Protein AF-A0A1H3PTC3-F1 (afdb_monomer)

Nearest PDB structures (foldseek):
  2eko-assembly1_A  TM=3.228E-01  e=3.652E-01  Homo sapiens

Structure (mmCIF, N/CA/C/O backbone):
data_AF-A0A1H3PTC3-F1
#
_entry.id   AF-A0A1H3PTC3-F1
#
loop_
_atom_site.group_PDB
_atom_site.id
_atom_site.type_symbol
_atom_site.label_atom_id
_atom_site.label_alt_id
_atom_site.label_comp_id
_atom_site.label_asym_id
_atom_site.label_entity_id
_a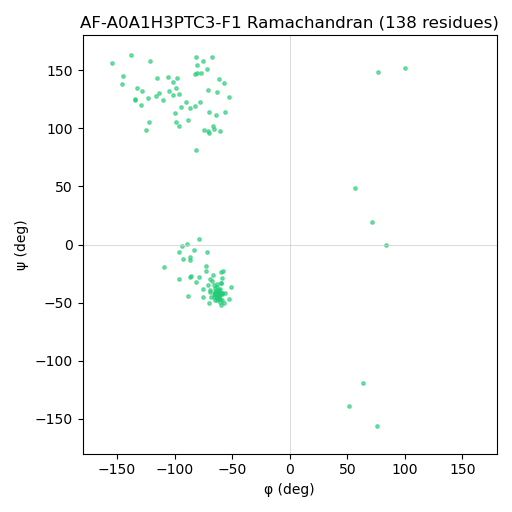tom_site.label_seq_id
_atom_site.pdbx_PDB_ins_code
_atom_site.Cartn_x
_atom_site.Cartn_y
_atom_site.Cartn_z
_atom_site.occupancy
_atom_site.B_iso_or_equiv
_atom_site.auth_seq_id
_atom_site.auth_comp_id
_atom_site.auth_asym_id
_atom_site.auth_atom_id
_atom_site.pdbx_PDB_model_num
ATOM 1 N N . MET A 1 1 ? -62.058 -26.591 42.315 1.00 47.41 1 MET A N 1
ATOM 2 C CA . MET A 1 1 ? -61.169 -25.893 43.272 1.00 47.41 1 MET A CA 1
ATOM 3 C C . MET A 1 1 ? -59.848 -25.587 42.577 1.00 47.41 1 MET A C 1
ATOM 5 O O . MET A 1 1 ? -59.059 -26.498 42.374 1.00 47.41 1 MET A O 1
ATOM 9 N N . LEU A 1 2 ? -59.629 -24.342 42.145 1.00 55.06 2 LEU A N 1
ATOM 10 C CA . LEU A 1 2 ? -58.401 -23.935 41.454 1.00 55.06 2 LEU A CA 1
ATOM 11 C C . LEU A 1 2 ? -57.446 -23.322 42.491 1.00 55.06 2 LEU A C 1
ATOM 13 O O . LEU A 1 2 ? -57.667 -22.208 42.964 1.00 55.06 2 LEU A O 1
ATOM 17 N N . LYS A 1 3 ? -56.434 -24.088 42.917 1.00 60.88 3 LYS A N 1
ATOM 18 C CA . LYS A 1 3 ? -55.412 -23.632 43.872 1.00 60.88 3 LYS A CA 1
ATOM 19 C C . LYS A 1 3 ? -54.619 -22.485 43.241 1.00 60.88 3 LYS A C 1
ATOM 21 O O . LYS A 1 3 ? -53.873 -22.678 42.286 1.00 60.88 3 LYS A O 1
ATOM 26 N N . LYS A 1 4 ? -54.801 -21.284 43.788 1.00 61.38 4 LYS A N 1
ATOM 27 C CA . LYS A 1 4 ? -54.090 -20.061 43.416 1.00 61.38 4 LYS A CA 1
ATOM 28 C C . LYS A 1 4 ? -52.643 -20.185 43.906 1.00 61.38 4 LYS A C 1
ATOM 30 O O . LYS A 1 4 ? -52.366 -19.980 4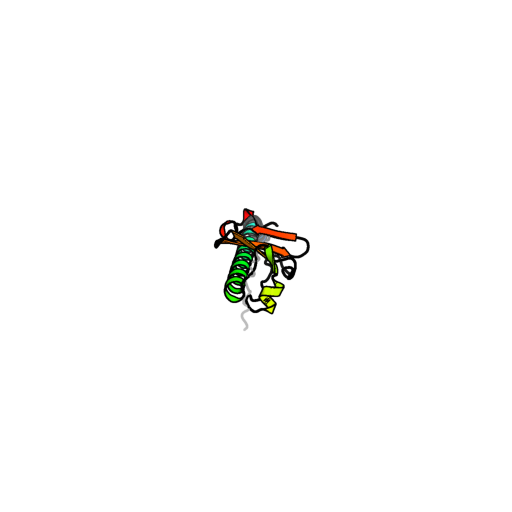5.083 1.00 61.38 4 LYS A O 1
ATOM 35 N N . VAL A 1 5 ? -51.732 -20.578 43.018 1.00 67.62 5 VAL A N 1
ATOM 36 C CA . VAL A 1 5 ? -50.288 -20.507 43.270 1.00 67.62 5 VAL A CA 1
ATOM 37 C C . VAL A 1 5 ? -49.917 -19.025 43.274 1.00 67.62 5 VAL A C 1
ATOM 39 O O . VAL A 1 5 ? -49.766 -18.406 42.223 1.00 67.62 5 VAL A O 1
ATOM 42 N N . LEU A 1 6 ? -49.853 -18.426 44.462 1.00 64.75 6 LEU A N 1
ATOM 43 C CA . LEU A 1 6 ? -49.305 -17.088 44.651 1.00 64.75 6 LEU A CA 1
ATOM 44 C C . LEU A 1 6 ? -47.807 -17.164 44.330 1.00 64.75 6 LEU A C 1
ATOM 46 O O . LEU A 1 6 ? -47.012 -17.660 45.123 1.00 64.75 6 LEU A O 1
ATOM 50 N N . LYS A 1 7 ? -47.443 -16.742 43.114 1.00 65.12 7 LYS A N 1
ATOM 51 C CA . LYS A 1 7 ? -46.053 -16.553 42.689 1.00 65.12 7 LYS A CA 1
ATOM 52 C C . LYS A 1 7 ? -45.374 -15.592 43.669 1.00 65.12 7 LYS A C 1
ATOM 54 O O . LYS A 1 7 ? -45.734 -14.419 43.714 1.00 65.12 7 LYS A O 1
ATOM 59 N N . ASN A 1 8 ? -44.392 -16.092 44.416 1.00 65.62 8 ASN A N 1
ATOM 60 C CA . ASN A 1 8 ? -43.450 -15.283 45.184 1.00 65.62 8 ASN A CA 1
ATOM 61 C C . ASN A 1 8 ? -42.687 -14.373 44.211 1.00 65.62 8 ASN A C 1
ATOM 63 O O . ASN A 1 8 ? -41.742 -14.809 43.558 1.00 65.62 8 ASN A O 1
ATOM 67 N N . GLN A 1 9 ? -43.118 -13.121 44.082 1.00 64.94 9 GLN A N 1
ATOM 68 C CA . GLN A 1 9 ? -42.341 -12.089 43.404 1.00 64.94 9 GLN A CA 1
ATOM 69 C C . GLN A 1 9 ? -41.312 -11.558 44.402 1.00 64.94 9 GLN A C 1
ATOM 71 O O . GLN A 1 9 ? -41.539 -10.554 45.071 1.00 64.94 9 GLN A O 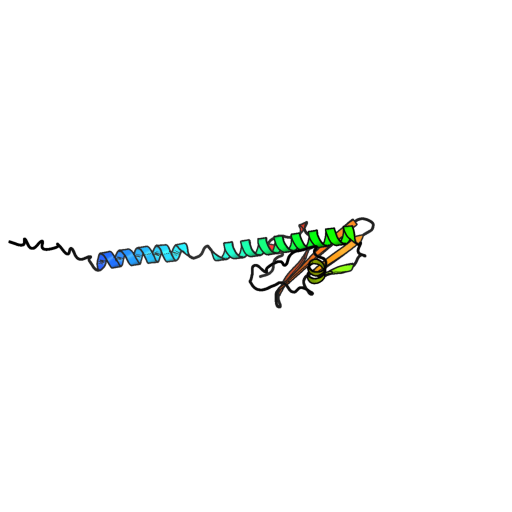1
ATOM 76 N N . GLN A 1 10 ? -40.204 -12.285 44.557 1.00 71.69 10 GLN A N 1
ATOM 77 C CA . GLN A 1 10 ? -39.015 -11.735 45.201 1.00 71.69 10 GLN A CA 1
ATOM 78 C C . GLN A 1 10 ? -38.489 -10.636 44.273 1.00 71.69 10 GLN A C 1
ATOM 80 O O . GLN A 1 10 ? -37.963 -10.920 43.199 1.00 71.69 10 GLN A O 1
ATOM 85 N N . GLY A 1 11 ? -38.762 -9.379 44.623 1.00 70.94 11 GLY A N 1
ATOM 86 C CA . GLY A 1 11 ? -38.291 -8.226 43.865 1.00 70.94 11 GLY A CA 1
ATOM 87 C C . GLY A 1 11 ? -36.784 -8.064 44.036 1.00 70.94 11 GLY A C 1
ATOM 88 O O . GLY A 1 11 ? -36.296 -8.107 45.164 1.00 70.94 11 GLY A O 1
ATOM 89 N N . LEU A 1 12 ? -36.064 -7.864 42.928 1.00 73.75 12 LEU A N 1
ATOM 90 C CA . LEU A 1 12 ? -34.687 -7.377 42.976 1.00 73.75 12 LEU A CA 1
ATOM 91 C C . LEU A 1 12 ? -34.649 -6.038 43.711 1.00 73.75 12 LEU A C 1
ATOM 93 O O . LEU A 1 12 ? -35.489 -5.161 43.487 1.00 73.75 12 LEU A O 1
ATOM 97 N N . THR A 1 13 ? -33.643 -5.860 44.555 1.00 88.62 13 THR A N 1
ATOM 98 C CA . THR A 1 13 ? -33.401 -4.571 45.192 1.00 88.62 13 THR A CA 1
ATOM 99 C C . THR A 1 13 ? -32.737 -3.612 44.203 1.00 88.62 13 THR A C 1
ATOM 101 O O . THR A 1 13 ? -31.945 -4.012 43.347 1.00 88.62 13 THR A O 1
ATOM 104 N N . LEU A 1 14 ? -33.021 -2.311 44.321 1.00 85.38 14 LEU A N 1
ATOM 105 C CA . LEU A 1 14 ? -32.347 -1.296 43.498 1.00 85.38 14 LEU A CA 1
ATOM 106 C C . LEU A 1 14 ? -30.823 -1.318 43.696 1.00 85.38 14 LEU A C 1
ATOM 108 O O . LEU A 1 14 ? -30.084 -0.996 42.769 1.00 85.38 14 LEU A O 1
ATOM 112 N N . ILE A 1 15 ? -30.352 -1.727 44.881 1.00 90.75 15 ILE A N 1
ATOM 113 C CA . ILE A 1 15 ? -28.922 -1.800 45.181 1.00 90.75 15 ILE A CA 1
ATOM 114 C C . ILE A 1 15 ? -28.224 -2.943 44.436 1.00 90.75 15 ILE A C 1
ATOM 116 O O . ILE A 1 15 ? -27.103 -2.755 43.975 1.00 90.75 15 ILE A O 1
ATOM 120 N N . GLU A 1 16 ? -28.888 -4.084 44.230 1.00 89.00 16 GLU A N 1
ATOM 121 C CA . GLU A 1 16 ? -28.344 -5.178 43.411 1.00 89.00 16 GLU A CA 1
ATOM 122 C C . GLU A 1 16 ? -28.173 -4.746 41.956 1.00 89.00 16 GLU A C 1
ATOM 124 O O . GLU A 1 16 ? -27.117 -4.970 41.367 1.00 89.00 16 GLU A O 1
ATOM 129 N N . LEU A 1 17 ? -29.167 -4.057 41.389 1.00 89.88 17 LEU A N 1
ATOM 130 C CA . LEU A 1 17 ? -29.047 -3.517 40.034 1.00 89.88 17 LEU A CA 1
ATOM 131 C C . LEU A 1 17 ? -27.957 -2.442 39.941 1.00 89.88 17 LEU A C 1
ATOM 133 O O . LEU A 1 17 ? -27.222 -2.409 38.954 1.00 89.88 17 LEU A O 1
ATOM 137 N N . LEU A 1 18 ? -27.805 -1.611 40.977 1.00 92.12 18 LEU A N 1
ATOM 138 C CA . LEU A 1 18 ? -26.767 -0.582 41.041 1.00 92.12 18 LEU A CA 1
ATOM 139 C C . LEU A 1 18 ? -25.358 -1.188 41.049 1.00 92.12 18 LEU A C 1
ATOM 141 O O . LEU A 1 18 ? -24.496 -0.747 40.294 1.00 92.12 18 LEU A O 1
ATOM 145 N N . VAL A 1 19 ? -25.115 -2.221 41.860 1.00 94.25 19 VAL A N 1
ATOM 146 C CA . VAL A 1 19 ? -23.803 -2.887 41.920 1.00 94.25 19 VAL A CA 1
ATOM 147 C C . VAL A 1 19 ? -23.450 -3.526 40.575 1.00 94.25 19 VAL A C 1
ATOM 149 O O . VAL A 1 19 ? -22.311 -3.412 40.122 1.00 94.25 19 VAL A O 1
ATOM 152 N N . VAL A 1 20 ? -24.422 -4.140 39.893 1.00 94.12 20 VAL A N 1
ATOM 153 C CA . VAL A 1 20 ? -24.198 -4.766 38.582 1.00 94.12 20 VAL A CA 1
ATOM 154 C C . VAL A 1 20 ? -23.782 -3.735 37.531 1.00 94.12 20 VAL A C 1
ATOM 156 O O . VAL A 1 20 ? -22.789 -3.954 36.837 1.00 94.12 20 VAL A O 1
ATOM 159 N N . VAL A 1 21 ? -24.476 -2.595 37.425 1.00 94.06 21 VAL A N 1
ATOM 160 C CA . VAL A 1 21 ? -24.104 -1.564 36.435 1.00 94.06 21 VAL A CA 1
ATOM 161 C C . VAL A 1 21 ? -22.757 -0.913 36.750 1.00 94.06 21 VAL A C 1
ATOM 163 O O . VAL A 1 21 ? -22.021 -0.576 35.824 1.00 94.06 21 VAL A O 1
ATOM 166 N N . VAL A 1 22 ? -22.387 -0.801 38.031 1.00 95.62 22 VAL A N 1
ATOM 167 C CA . VAL A 1 22 ? -21.058 -0.324 38.444 1.00 95.62 22 VAL A CA 1
ATOM 168 C C . VAL A 1 22 ? -19.964 -1.292 37.987 1.00 95.62 22 VAL A C 1
ATOM 170 O O . VAL A 1 22 ? -18.991 -0.861 37.371 1.00 95.62 22 VAL A O 1
ATOM 173 N N . ILE A 1 23 ? -20.130 -2.598 38.221 1.00 95.69 23 ILE A N 1
ATOM 174 C CA . ILE A 1 23 ? -19.157 -3.614 37.785 1.00 95.69 23 ILE A CA 1
ATOM 175 C C . ILE A 1 23 ? -19.051 -3.642 36.252 1.00 95.69 23 ILE A C 1
ATOM 177 O O . ILE A 1 23 ? -17.941 -3.633 35.718 1.00 95.69 23 ILE A O 1
ATOM 181 N N . LEU A 1 24 ? -20.182 -3.614 35.535 1.00 95.06 24 LEU A N 1
ATOM 182 C CA . LEU A 1 24 ? -20.198 -3.553 34.069 1.00 95.06 24 LEU A CA 1
ATOM 183 C C . LEU A 1 24 ? -19.507 -2.287 33.538 1.00 95.06 24 LEU A C 1
ATOM 185 O O . LEU A 1 24 ? -18.770 -2.368 32.557 1.00 95.06 24 LEU A O 1
ATOM 189 N N . GLY A 1 25 ? -19.683 -1.142 34.207 1.00 94.38 25 GLY A N 1
ATOM 190 C CA . GLY A 1 25 ? -19.009 0.111 33.866 1.00 94.38 25 GLY A CA 1
ATOM 191 C C . GLY A 1 25 ? -17.485 0.031 34.003 1.00 94.38 25 GLY A C 1
ATOM 192 O O . GLY A 1 25 ? -16.768 0.476 33.109 1.00 94.38 25 GLY A O 1
ATOM 193 N N . ILE A 1 26 ? -16.982 -0.592 35.075 1.00 94.38 26 ILE A N 1
ATOM 194 C CA . ILE A 1 26 ? -15.537 -0.788 35.290 1.00 94.38 26 ILE A CA 1
ATOM 195 C C . ILE A 1 26 ? -14.945 -1.723 34.225 1.00 94.38 26 ILE A C 1
ATOM 197 O O . ILE A 1 26 ? -13.898 -1.420 33.653 1.00 94.38 26 ILE A O 1
ATOM 201 N N . ILE A 1 27 ? -15.622 -2.838 33.924 1.00 93.19 27 ILE A N 1
ATOM 202 C CA . ILE A 1 27 ? -15.177 -3.786 32.889 1.00 93.19 27 ILE A CA 1
ATOM 203 C C . ILE A 1 27 ? -15.140 -3.101 31.518 1.00 93.19 27 ILE A C 1
ATOM 205 O O . ILE A 1 27 ? -14.139 -3.206 30.808 1.00 93.19 27 ILE A O 1
ATOM 209 N N . ALA A 1 28 ? -16.191 -2.357 31.160 1.00 87.75 28 ALA A N 1
ATOM 210 C CA . ALA A 1 28 ? -16.258 -1.631 29.894 1.00 87.75 28 ALA A CA 1
ATOM 211 C C . ALA A 1 28 ? -15.140 -0.582 29.763 1.00 87.75 28 ALA A C 1
ATOM 213 O O . ALA A 1 28 ? -14.542 -0.459 28.695 1.00 87.75 28 ALA A O 1
ATOM 214 N N . ALA A 1 29 ? -14.806 0.125 30.849 1.00 87.62 29 ALA A N 1
ATOM 215 C CA . ALA A 1 29 ? -13.741 1.128 30.851 1.00 87.62 29 ALA A CA 1
ATOM 216 C C . ALA A 1 29 ? -12.347 0.537 30.555 1.00 87.62 29 ALA A C 1
ATOM 218 O O . ALA A 1 29 ? -11.550 1.171 29.866 1.00 87.62 29 ALA A O 1
ATOM 219 N N . ILE A 1 30 ? -12.049 -0.674 31.041 1.00 85.75 30 ILE A N 1
ATOM 220 C CA . ILE A 1 30 ? -10.739 -1.331 30.853 1.00 85.75 30 ILE A CA 1
ATOM 221 C C . ILE A 1 30 ? -10.665 -2.106 29.528 1.00 85.75 30 ILE A C 1
ATOM 223 O O . ILE A 1 30 ? -9.578 -2.285 28.983 1.00 85.75 30 ILE A O 1
ATOM 227 N N . ALA A 1 31 ? -11.798 -2.572 28.996 1.00 75.56 31 ALA A N 1
ATOM 228 C CA . ALA A 1 31 ? -11.827 -3.453 27.828 1.00 75.56 31 ALA A CA 1
ATOM 229 C C . ALA A 1 31 ? -11.636 -2.736 26.474 1.00 75.56 31 ALA A C 1
ATOM 231 O O . ALA A 1 31 ? -11.14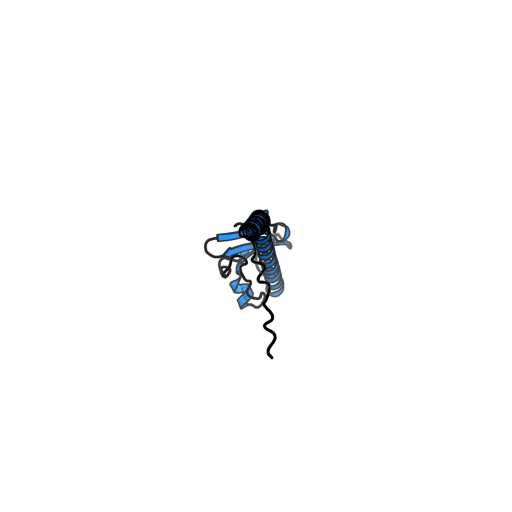3 -3.344 25.528 1.00 75.56 31 ALA A O 1
ATOM 232 N N . ILE A 1 32 ? -12.011 -1.459 26.357 1.00 73.38 32 ILE A N 1
ATOM 233 C CA . ILE A 1 32 ? -12.012 -0.718 25.079 1.00 73.38 32 ILE A CA 1
ATOM 234 C C . ILE A 1 32 ? -10.621 -0.269 24.551 1.00 73.38 32 ILE A C 1
ATOM 236 O O . ILE A 1 32 ? -10.422 -0.308 23.335 1.00 73.38 32 ILE A O 1
ATOM 240 N N . PRO A 1 33 ? -9.637 0.169 25.365 1.00 71.12 33 PRO A N 1
ATOM 241 C CA . PRO A 1 33 ? -8.506 0.958 24.863 1.00 71.12 33 PRO A CA 1
ATOM 242 C C . PRO A 1 33 ? -7.462 0.207 24.010 1.00 71.12 33 PRO A C 1
ATOM 244 O O . PRO A 1 33 ? -6.578 0.857 23.459 1.00 71.12 33 PRO A O 1
ATOM 247 N N . SER A 1 34 ? -7.518 -1.121 23.859 1.00 69.12 34 SER A N 1
ATOM 248 C CA . SER A 1 34 ? -6.440 -1.892 23.205 1.00 69.12 34 SER A CA 1
ATOM 249 C C . SER A 1 34 ? -6.602 -2.126 21.696 1.00 69.12 34 SER A C 1
ATOM 251 O O . SER A 1 34 ? -5.642 -2.533 21.044 1.00 69.12 34 SER A O 1
ATOM 253 N N . ILE A 1 35 ? -7.773 -1.866 21.107 1.00 78.50 35 ILE A N 1
ATOM 254 C CA . ILE A 1 35 ? -8.093 -2.344 19.747 1.00 78.50 35 ILE A CA 1
ATOM 255 C C . ILE A 1 35 ? -7.505 -1.450 18.638 1.00 78.50 35 ILE A C 1
ATOM 257 O O . ILE A 1 35 ? -7.110 -1.955 17.588 1.00 78.50 35 ILE A O 1
ATOM 261 N N . GLY A 1 36 ? -7.382 -0.138 18.867 1.00 82.62 36 GLY A N 1
ATOM 262 C CA . GLY A 1 36 ? -6.963 0.817 17.829 1.00 82.62 36 GLY A CA 1
ATOM 263 C C . GLY A 1 36 ? -5.577 0.524 17.242 1.00 82.62 36 GLY A C 1
ATOM 264 O O . GLY A 1 36 ? -5.437 0.340 16.038 1.00 82.62 36 GLY A O 1
ATOM 265 N N . GLY A 1 37 ? -4.559 0.371 18.097 1.00 85.50 37 GLY A N 1
ATOM 266 C CA . GLY A 1 37 ? -3.191 0.108 17.634 1.00 85.50 37 GLY A CA 1
ATOM 267 C C . GLY A 1 37 ? -3.011 -1.260 16.963 1.00 85.50 37 GLY A C 1
ATOM 268 O O . GLY A 1 37 ? -2.129 -1.425 16.122 1.00 85.50 37 GLY A O 1
ATOM 269 N N . LEU A 1 38 ? -3.844 -2.249 17.304 1.00 87.25 38 LEU A N 1
ATOM 270 C CA . LEU A 1 38 ? -3.864 -3.551 16.627 1.00 87.25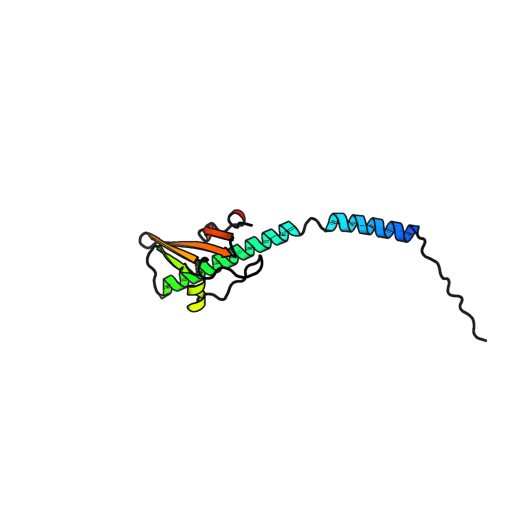 38 LEU A CA 1
ATOM 271 C C . LEU A 1 38 ? -4.392 -3.418 15.194 1.00 87.25 38 LEU A C 1
ATOM 273 O O . LEU A 1 38 ? -3.771 -3.947 14.273 1.00 87.25 38 LEU A O 1
ATOM 277 N N . ILE A 1 39 ? -5.485 -2.673 15.005 1.00 89.38 39 ILE A N 1
ATOM 278 C CA . ILE A 1 39 ? -6.061 -2.405 13.680 1.00 89.38 39 ILE A CA 1
ATOM 279 C C . ILE A 1 39 ? -5.070 -1.625 12.811 1.00 89.38 39 ILE A C 1
ATOM 281 O O . ILE A 1 39 ? -4.831 -2.018 11.672 1.00 89.38 39 ILE A O 1
ATOM 285 N N . ASP A 1 40 ? -4.441 -0.577 13.347 1.00 91.00 40 ASP A N 1
ATOM 286 C CA . ASP A 1 40 ? -3.473 0.229 12.592 1.00 91.00 40 ASP A CA 1
ATOM 287 C C . ASP A 1 40 ? -2.273 -0.606 12.130 1.00 91.00 40 ASP A C 1
ATOM 289 O O . ASP A 1 40 ? -1.831 -0.505 10.987 1.00 91.00 40 ASP A O 1
ATOM 293 N N . ASN A 1 41 ? -1.755 -1.485 12.993 1.00 92.50 41 ASN A N 1
ATOM 294 C CA . ASN A 1 41 ? -0.678 -2.398 12.613 1.00 92.50 41 ASN A CA 1
ATOM 295 C C . ASN A 1 41 ? -1.111 -3.386 11.520 1.00 92.50 41 ASN A C 1
ATOM 297 O O . ASN A 1 41 ? -0.344 -3.621 10.589 1.00 92.50 41 ASN A O 1
ATOM 301 N N . ALA A 1 42 ? -2.328 -3.931 11.608 1.00 93.31 42 ALA A N 1
ATOM 302 C CA . ALA A 1 42 ? -2.862 -4.842 10.596 1.00 93.31 42 ALA A CA 1
ATOM 303 C C . ALA A 1 42 ? -3.034 -4.147 9.235 1.00 93.31 42 ALA A C 1
ATOM 305 O O . ALA A 1 42 ? -2.667 -4.709 8.205 1.00 93.31 42 ALA A O 1
ATOM 306 N N . LYS A 1 43 ? -3.517 -2.899 9.229 1.00 94.19 43 LYS A N 1
ATOM 307 C CA . LYS A 1 43 ? -3.605 -2.071 8.018 1.00 94.19 43 LYS A CA 1
ATOM 308 C C . LYS A 1 43 ? -2.233 -1.834 7.393 1.00 94.19 43 LYS A C 1
ATOM 310 O O . LYS A 1 43 ? -2.060 -2.044 6.196 1.00 94.19 43 LYS A O 1
ATOM 315 N N . LYS A 1 44 ? -1.231 -1.472 8.203 1.00 95.25 44 LYS A N 1
ATOM 316 C CA . LYS A 1 44 ? 0.154 -1.297 7.735 1.00 95.25 44 LYS A CA 1
ATOM 317 C C . LYS A 1 44 ? 0.726 -2.567 7.116 1.00 95.25 44 LYS A C 1
ATOM 319 O O . LYS A 1 44 ? 1.376 -2.491 6.077 1.00 95.25 44 LYS A O 1
ATOM 324 N N . ASP A 1 45 ? 0.467 -3.722 7.720 1.00 95.25 45 ASP A N 1
ATOM 325 C CA . ASP A 1 45 ? 0.900 -5.007 7.168 1.00 95.25 45 ASP A CA 1
ATOM 326 C C . ASP A 1 45 ? 0.215 -5.316 5.835 1.00 95.25 45 ASP A C 1
ATOM 328 O O . ASP A 1 45 ? 0.870 -5.779 4.902 1.00 95.25 45 ASP A O 1
ATOM 332 N N . ALA A 1 46 ? -1.075 -5.005 5.710 1.00 95.25 46 ALA A N 1
ATOM 333 C CA . ALA A 1 46 ? -1.805 -5.175 4.460 1.00 95.25 46 ALA A CA 1
ATOM 334 C C . ALA A 1 46 ? -1.265 -4.254 3.346 1.00 95.25 46 ALA A C 1
ATOM 336 O O . AL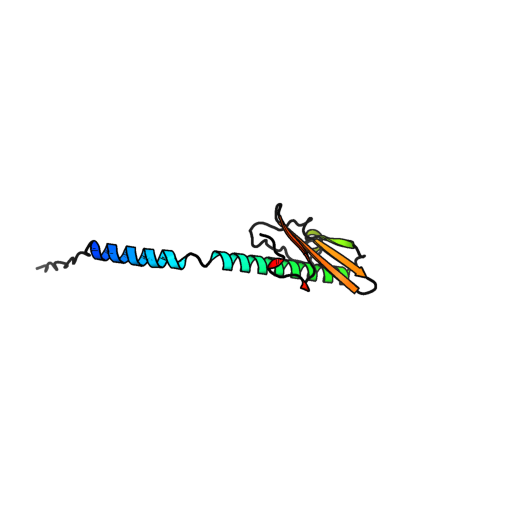A A 1 46 ? -1.027 -4.721 2.234 1.00 95.25 46 ALA A O 1
ATOM 337 N N . HIS A 1 47 ? -0.942 -2.989 3.644 1.00 95.56 47 HIS A N 1
ATOM 338 C CA . HIS A 1 47 ? -0.260 -2.101 2.688 1.00 95.56 47 HIS A CA 1
ATOM 339 C C . HIS A 1 47 ? 1.090 -2.654 2.223 1.00 95.56 47 HIS A C 1
ATOM 341 O O . HIS A 1 47 ? 1.427 -2.576 1.040 1.00 95.56 47 HIS A O 1
ATOM 347 N N . ILE A 1 48 ? 1.867 -3.224 3.146 1.00 95.69 48 ILE A N 1
ATOM 348 C CA . ILE A 1 48 ? 3.144 -3.872 2.832 1.00 95.69 48 ILE A CA 1
ATOM 349 C C . ILE A 1 48 ? 2.923 -5.079 1.916 1.00 95.69 48 ILE A C 1
ATOM 351 O O . ILE A 1 48 ? 3.658 -5.233 0.940 1.00 95.69 48 ILE A O 1
ATOM 355 N N . GLY A 1 49 ? 1.908 -5.900 2.194 1.00 95.31 49 GLY A N 1
ATOM 356 C CA . GLY A 1 49 ? 1.517 -7.028 1.349 1.00 95.31 49 GLY A CA 1
ATOM 357 C C . GLY A 1 49 ? 1.184 -6.590 -0.078 1.00 95.31 49 GLY A C 1
ATOM 358 O O . GLY A 1 49 ? 1.786 -7.092 -1.028 1.00 95.31 49 GLY A O 1
ATOM 359 N N . ASN A 1 50 ? 0.325 -5.580 -0.229 1.00 95.25 50 ASN A N 1
ATOM 360 C CA . ASN A 1 50 ? -0.056 -5.045 -1.539 1.00 95.25 50 ASN A CA 1
ATOM 361 C C . ASN A 1 50 ? 1.156 -4.480 -2.295 1.00 95.25 50 ASN A C 1
ATOM 363 O O . ASN A 1 50 ? 1.341 -4.740 -3.482 1.00 95.25 50 ASN A O 1
ATOM 367 N N . ALA A 1 51 ? 2.038 -3.757 -1.601 1.00 95.75 51 ALA A N 1
ATOM 368 C CA . ALA A 1 51 ? 3.280 -3.245 -2.174 1.00 95.75 51 ALA A CA 1
ATOM 369 C C . ALA A 1 51 ? 4.217 -4.366 -2.657 1.00 95.75 51 ALA A C 1
ATOM 371 O O . ALA A 1 51 ? 4.806 -4.263 -3.735 1.00 95.75 51 ALA A O 1
ATOM 372 N N . GLN A 1 52 ? 4.358 -5.448 -1.885 1.00 95.62 52 GLN A N 1
ATOM 373 C CA . GLN A 1 52 ? 5.146 -6.617 -2.284 1.00 95.62 52 GLN A CA 1
ATOM 374 C C . GLN A 1 52 ? 4.544 -7.317 -3.501 1.00 95.62 52 GLN A C 1
ATOM 376 O O . GLN A 1 52 ? 5.284 -7.673 -4.421 1.00 95.62 52 GLN A O 1
ATOM 381 N N . GLN A 1 53 ? 3.221 -7.477 -3.527 1.00 95.44 53 GLN A N 1
ATOM 382 C CA . GLN A 1 53 ? 2.502 -8.037 -4.666 1.00 95.44 53 GLN A CA 1
ATOM 383 C C . GLN A 1 53 ? 2.759 -7.204 -5.925 1.00 95.44 53 GLN A C 1
ATOM 385 O O . GLN A 1 53 ? 3.195 -7.753 -6.933 1.00 95.44 53 GLN A O 1
ATOM 390 N N . MET A 1 54 ? 2.637 -5.878 -5.835 1.00 95.44 54 MET A N 1
ATOM 391 C CA . MET A 1 54 ? 2.875 -4.972 -6.961 1.00 95.44 54 MET A CA 1
ATOM 392 C C . MET A 1 54 ? 4.317 -5.037 -7.480 1.00 95.44 54 MET A C 1
ATOM 394 O O . MET A 1 54 ? 4.542 -5.078 -8.689 1.00 95.44 54 MET A O 1
ATOM 398 N N . ILE A 1 55 ? 5.312 -5.128 -6.588 1.00 95.69 55 ILE A N 1
ATOM 399 C CA . ILE A 1 55 ? 6.713 -5.357 -6.983 1.00 95.69 55 ILE A CA 1
ATOM 400 C C . ILE A 1 55 ? 6.866 -6.687 -7.729 1.00 95.69 55 ILE A C 1
ATOM 402 O O . ILE A 1 55 ? 7.604 -6.755 -8.711 1.00 95.69 55 ILE A O 1
ATOM 406 N N . ASN A 1 56 ? 6.225 -7.755 -7.256 1.00 95.56 56 ASN A N 1
ATOM 407 C CA . ASN A 1 56 ? 6.337 -9.076 -7.870 1.00 95.56 56 ASN A CA 1
ATOM 408 C C . ASN A 1 56 ? 5.658 -9.122 -9.244 1.00 95.56 56 ASN A C 1
ATOM 410 O O . ASN A 1 56 ? 6.246 -9.656 -10.183 1.00 95.56 56 ASN A O 1
ATOM 414 N N . SER A 1 57 ? 4.494 -8.491 -9.390 1.00 95.00 57 SER A N 1
ATOM 415 C CA . SER A 1 57 ? 3.815 -8.323 -10.678 1.00 95.00 57 SER A CA 1
ATOM 416 C C . SER A 1 57 ? 4.660 -7.505 -11.657 1.00 95.00 57 SER A C 1
ATOM 418 O O . SER A 1 57 ? 4.863 -7.926 -12.793 1.00 95.00 57 SER A O 1
ATOM 420 N N . ALA A 1 58 ? 5.261 -6.398 -11.208 1.00 94.38 58 ALA A N 1
ATOM 421 C CA . ALA A 1 58 ? 6.177 -5.613 -12.035 1.00 94.38 58 ALA A CA 1
ATOM 422 C C . ALA A 1 58 ? 7.418 -6.413 -12.457 1.00 94.38 58 ALA A C 1
ATOM 424 O O . ALA A 1 58 ? 7.825 -6.350 -13.612 1.00 94.38 58 ALA A O 1
ATOM 425 N N . LYS A 1 59 ? 8.006 -7.214 -11.559 1.00 94.06 59 LYS A N 1
ATOM 426 C CA . LYS A 1 59 ? 9.111 -8.123 -11.913 1.00 94.06 59 LYS A CA 1
ATOM 427 C C . LYS A 1 59 ? 8.709 -9.121 -12.993 1.00 94.06 59 LYS A C 1
ATOM 429 O O . LYS A 1 59 ? 9.509 -9.379 -13.886 1.00 94.06 59 LYS A O 1
ATOM 434 N N . LEU A 1 60 ? 7.506 -9.686 -12.901 1.00 93.88 60 LEU A N 1
ATOM 435 C CA . LEU A 1 60 ? 7.003 -10.650 -13.876 1.00 93.88 60 LEU A CA 1
ATOM 436 C C . LEU A 1 60 ? 6.794 -10.001 -15.252 1.00 93.88 60 LEU A C 1
ATOM 438 O O . LEU A 1 60 ? 7.223 -10.568 -16.256 1.00 93.88 60 LEU A O 1
ATOM 442 N N . LEU A 1 61 ? 6.232 -8.790 -15.289 1.00 93.06 61 LEU A N 1
ATOM 443 C CA . LEU A 1 61 ? 6.088 -8.007 -16.518 1.00 93.06 61 LEU A CA 1
ATOM 444 C C . LEU A 1 61 ? 7.456 -7.702 -17.139 1.00 93.06 61 LEU A C 1
ATOM 446 O O . LEU A 1 61 ? 7.692 -8.006 -18.305 1.00 93.06 61 LEU A O 1
ATOM 450 N N . VAL A 1 62 ? 8.408 -7.192 -16.351 1.00 92.62 62 VAL A N 1
ATOM 451 C CA . VAL A 1 62 ? 9.768 -6.891 -16.838 1.00 92.62 62 VAL A CA 1
ATOM 452 C C . VAL A 1 62 ? 10.500 -8.148 -17.308 1.00 92.62 62 VAL A C 1
ATOM 454 O O . VAL A 1 62 ? 11.277 -8.077 -18.256 1.00 92.62 62 VAL A O 1
ATOM 457 N N . ALA A 1 63 ? 10.269 -9.299 -16.678 1.00 91.00 63 ALA A N 1
ATOM 458 C CA . ALA A 1 63 ? 10.847 -10.564 -17.119 1.00 91.00 63 ALA A CA 1
ATOM 459 C C . ALA A 1 63 ? 10.251 -11.059 -18.449 1.00 91.00 63 ALA A C 1
ATOM 461 O O . ALA A 1 63 ? 10.953 -11.732 -19.201 1.00 91.00 63 ALA A O 1
ATOM 462 N N . SER A 1 64 ? 8.989 -10.726 -18.730 1.00 90.38 64 SER A N 1
ATOM 463 C CA . SER A 1 64 ? 8.257 -11.192 -19.915 1.00 90.38 64 SER A CA 1
ATOM 464 C C . SER A 1 64 ? 8.457 -10.273 -21.123 1.00 90.38 64 SER A C 1
ATOM 466 O O . SER A 1 64 ? 8.712 -10.744 -22.227 1.00 90.38 64 SER A O 1
ATOM 468 N N . GLU A 1 65 ? 8.381 -8.960 -20.910 1.00 88.94 65 GLU A N 1
ATOM 469 C CA . GLU A 1 65 ? 8.374 -7.948 -21.977 1.00 88.94 65 GLU A CA 1
ATOM 470 C C . GLU A 1 65 ? 9.674 -7.134 -22.032 1.00 88.94 65 GLU A C 1
ATOM 472 O O . GLU A 1 65 ? 10.017 -6.551 -23.061 1.00 88.94 65 GLU A O 1
ATOM 477 N N . GLY A 1 66 ? 10.443 -7.132 -20.940 1.00 84.94 66 GLY A N 1
ATOM 478 C CA . GLY A 1 66 ? 11.594 -6.255 -20.773 1.00 84.94 66 GLY A CA 1
ATOM 479 C C . GLY A 1 66 ? 11.183 -4.821 -20.436 1.00 84.94 66 GLY A C 1
ATOM 480 O O . GLY A 1 66 ? 10.160 -4.313 -20.878 1.00 84.94 66 GLY A O 1
ATOM 481 N N . ALA A 1 67 ? 12.014 -4.128 -19.657 1.00 85.81 67 ALA A N 1
ATOM 482 C CA . ALA A 1 67 ? 11.847 -2.697 -19.420 1.00 85.81 67 ALA A CA 1
ATOM 483 C C . ALA A 1 67 ? 13.209 -2.001 -19.281 1.00 85.81 67 ALA A C 1
ATOM 485 O O . ALA A 1 67 ? 14.115 -2.539 -18.626 1.00 85.81 67 ALA A O 1
ATOM 486 N N . PRO A 1 68 ? 13.390 -0.808 -19.879 1.00 83.62 68 PRO A N 1
ATOM 487 C CA . PRO A 1 68 ? 14.577 0.002 -19.642 1.00 83.62 68 PRO A CA 1
ATOM 488 C C . PRO A 1 68 ? 14.622 0.534 -18.200 1.00 83.62 68 PRO A C 1
ATOM 490 O O . PRO A 1 68 ? 13.609 0.597 -17.499 1.00 83.62 68 PRO A O 1
ATOM 493 N N . SER A 1 69 ? 15.811 0.953 -17.756 1.00 87.25 69 SER A N 1
ATOM 494 C CA . SER A 1 69 ? 15.953 1.663 -16.477 1.00 87.25 69 SER A CA 1
ATOM 495 C C . SER A 1 69 ? 15.156 2.966 -16.499 1.00 87.25 69 SER A C 1
ATOM 497 O O . SER A 1 69 ? 15.154 3.668 -17.505 1.00 87.25 69 SER A O 1
ATOM 499 N N . GLY A 1 70 ? 14.549 3.317 -15.372 1.00 86.81 70 GLY A N 1
ATOM 500 C CA . GLY A 1 70 ? 13.689 4.487 -15.223 1.00 86.81 70 GLY A CA 1
ATOM 501 C C . GLY A 1 70 ? 12.244 4.258 -15.661 1.00 86.81 70 GLY A C 1
ATOM 502 O O . GLY A 1 70 ? 11.446 5.181 -15.546 1.00 86.81 70 GLY A O 1
ATOM 503 N N . SER A 1 71 ? 11.890 3.057 -16.135 1.00 90.75 71 SER A N 1
ATOM 504 C CA . SER A 1 71 ? 10.502 2.748 -16.490 1.00 90.75 71 SER A CA 1
ATOM 505 C C . SER A 1 71 ? 9.610 2.817 -15.261 1.00 90.75 71 SER A C 1
ATOM 507 O O . SER A 1 71 ? 9.921 2.217 -14.227 1.00 90.75 71 SER A O 1
ATOM 509 N N . GLU A 1 72 ? 8.493 3.521 -15.399 1.00 94.06 72 GLU A N 1
ATOM 510 C CA . GLU A 1 72 ? 7.434 3.565 -14.403 1.00 94.06 72 GLU A CA 1
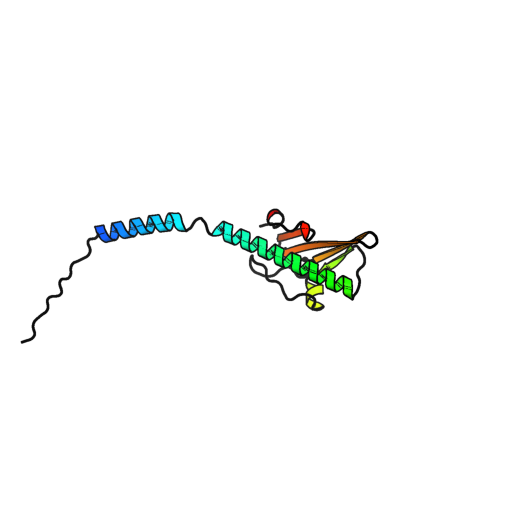ATOM 511 C C . GLU A 1 72 ? 6.325 2.608 -14.828 1.00 94.06 72 GLU A C 1
ATOM 513 O O . GLU A 1 72 ? 5.661 2.821 -15.839 1.00 94.06 72 GLU A O 1
ATOM 518 N N . ILE A 1 73 ? 6.138 1.543 -14.059 1.00 93.94 73 ILE A N 1
ATOM 519 C CA . ILE A 1 73 ? 5.063 0.578 -14.259 1.00 93.94 73 ILE A CA 1
ATOM 520 C C . ILE A 1 73 ? 3.956 0.956 -13.285 1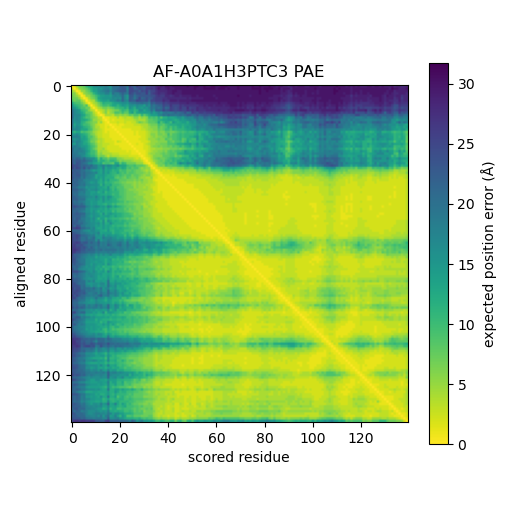.00 93.94 73 ILE A C 1
ATOM 522 O O . ILE A 1 73 ? 4.098 0.769 -12.075 1.00 93.94 73 ILE A O 1
ATOM 526 N N . THR A 1 74 ? 2.885 1.553 -13.797 1.00 95.12 74 THR A N 1
ATOM 527 C CA . THR A 1 74 ? 1.746 1.970 -12.967 1.00 95.12 74 THR A CA 1
ATOM 528 C C . THR A 1 74 ? 0.890 0.771 -12.562 1.00 95.12 74 THR A C 1
ATOM 530 O O . THR A 1 74 ? 0.913 -0.264 -13.232 1.00 95.12 74 THR A O 1
ATOM 533 N N . LEU A 1 75 ? 0.124 0.908 -11.475 1.00 92.56 75 LEU A N 1
ATOM 534 C CA . LEU A 1 75 ? -0.846 -0.104 -11.051 1.00 92.56 75 LEU A CA 1
ATOM 535 C C . LEU A 1 75 ? -1.843 -0.393 -12.183 1.00 92.56 75 LEU A C 1
ATOM 537 O O . LEU A 1 75 ? -2.044 -1.555 -12.524 1.00 92.56 75 LEU A O 1
ATOM 541 N N . LYS A 1 76 ? -2.307 0.655 -12.875 1.00 93.56 76 LYS A N 1
ATOM 542 C CA . LYS A 1 76 ? -3.146 0.526 -14.069 1.00 93.56 76 LYS A CA 1
ATOM 543 C C . LYS A 1 76 ? -2.537 -0.394 -15.126 1.00 93.56 76 LYS A C 1
ATOM 545 O O . LYS A 1 76 ? -3.219 -1.253 -15.671 1.00 93.56 76 LYS A O 1
ATOM 550 N N . ASN A 1 77 ? -1.250 -0.221 -15.441 1.00 92.75 77 ASN A N 1
ATOM 551 C CA . ASN A 1 77 ? -0.607 -1.046 -16.465 1.00 92.75 77 ASN A CA 1
ATOM 552 C C . ASN A 1 77 ? -0.526 -2.516 -16.052 1.00 92.75 77 ASN A C 1
ATOM 554 O O . ASN A 1 77 ? -0.649 -3.385 -16.911 1.00 92.75 77 ASN A O 1
ATOM 558 N N . LEU A 1 78 ? -0.326 -2.796 -14.761 1.00 92.62 78 LEU A N 1
ATOM 559 C CA . LEU A 1 78 ? -0.292 -4.163 -14.244 1.00 92.62 78 LEU A CA 1
ATOM 560 C C . LEU A 1 78 ? -1.668 -4.827 -14.295 1.00 92.62 78 LEU A C 1
ATOM 562 O O . LEU A 1 78 ? -1.743 -6.008 -14.627 1.00 92.62 78 LEU A O 1
ATOM 566 N N . GLU A 1 79 ? -2.724 -4.078 -13.989 1.00 93.88 79 GLU A N 1
ATOM 567 C CA . GLU A 1 79 ? -4.111 -4.551 -14.037 1.00 93.88 79 GLU A CA 1
ATOM 568 C C . GLU A 1 79 ? -4.569 -4.774 -15.481 1.00 93.88 79 GLU A C 1
ATOM 570 O O . GLU A 1 79 ? -5.009 -5.870 -15.824 1.00 93.88 79 GLU A O 1
ATOM 575 N N . ASP A 1 80 ? -4.376 -3.782 -16.359 1.00 92.75 80 ASP A N 1
ATOM 576 C CA . ASP A 1 80 ? -4.751 -3.864 -17.778 1.00 92.75 80 ASP A CA 1
ATOM 577 C C . ASP A 1 80 ? -4.022 -5.015 -18.494 1.00 92.75 80 ASP A C 1
ATOM 579 O O . ASP A 1 80 ? -4.569 -5.644 -19.400 1.00 92.75 80 ASP A O 1
ATOM 583 N N . SER A 1 81 ? -2.786 -5.302 -18.077 1.00 90.62 81 SER A N 1
ATOM 584 C CA . SER A 1 81 ? -1.967 -6.382 -18.638 1.00 90.62 81 SER A CA 1
ATOM 585 C C . SER A 1 81 ? -2.169 -7.728 -17.922 1.00 90.62 81 SER A C 1
ATOM 587 O O . SER A 1 81 ? -1.539 -8.716 -18.288 1.00 90.62 81 SER A O 1
ATOM 589 N N . GLY A 1 82 ? -3.035 -7.789 -16.903 1.00 91.88 82 GLY A N 1
ATOM 590 C CA . GLY A 1 82 ? -3.404 -9.023 -16.203 1.00 91.88 82 GLY A CA 1
ATOM 591 C C . GLY A 1 82 ? -2.320 -9.619 -15.296 1.00 91.88 82 GLY A C 1
ATOM 592 O O . GLY A 1 82 ? -2.389 -10.799 -14.958 1.00 91.88 82 GLY A O 1
ATOM 593 N N . TYR A 1 83 ? -1.312 -8.837 -14.894 1.00 92.88 83 TYR A N 1
ATOM 594 C CA . TYR A 1 83 ? -0.244 -9.293 -13.990 1.00 92.88 83 TYR A CA 1
ATOM 595 C C . TYR A 1 83 ? -0.599 -9.135 -12.506 1.00 92.88 83 TYR A C 1
ATOM 597 O O . TYR A 1 83 ? 0.121 -9.650 -11.642 1.00 92.88 83 TYR A O 1
ATOM 605 N N . ILE A 1 84 ? -1.659 -8.393 -12.185 1.00 94.19 84 ILE A N 1
ATOM 606 C CA . ILE A 1 84 ? -2.154 -8.219 -10.821 1.00 94.19 84 ILE A CA 1
ATOM 607 C C . ILE A 1 84 ? -3.679 -8.114 -10.827 1.00 94.19 84 ILE A C 1
ATOM 609 O O . ILE A 1 84 ? -4.268 -7.564 -11.755 1.00 94.19 84 ILE A O 1
ATOM 613 N N . GLU A 1 85 ? -4.306 -8.648 -9.786 1.00 90.75 85 GLU A N 1
ATOM 614 C CA . GLU A 1 85 ? -5.711 -8.379 -9.492 1.00 90.75 85 GLU A CA 1
ATOM 615 C C . GLU A 1 85 ? -5.845 -7.029 -8.769 1.00 90.75 85 GLU A C 1
ATOM 617 O O . GLU A 1 85 ? -4.897 -6.618 -8.089 1.00 90.75 85 GLU A O 1
ATOM 622 N N . PRO A 1 86 ? -7.003 -6.353 -8.870 1.00 85.69 86 PRO A N 1
ATOM 623 C CA . PRO A 1 86 ? -7.251 -5.115 -8.141 1.00 85.69 86 PRO A CA 1
ATOM 624 C C . PRO A 1 86 ? -6.991 -5.289 -6.643 1.00 85.69 86 PRO A C 1
ATOM 626 O O . PRO A 1 86 ? -7.522 -6.198 -6.002 1.00 85.69 86 PRO A O 1
ATOM 629 N N . VAL A 1 87 ? -6.153 -4.418 -6.084 1.00 87.50 87 VAL A N 1
ATOM 630 C CA . VAL A 1 87 ? -5.784 -4.450 -4.664 1.00 87.50 87 VAL A CA 1
ATOM 631 C C . VAL A 1 87 ? -6.560 -3.397 -3.882 1.00 87.50 87 VAL A C 1
ATOM 633 O O . VAL A 1 87 ? -6.546 -2.213 -4.213 1.00 87.50 87 VAL A O 1
ATOM 636 N N . GLU A 1 88 ? -7.204 -3.811 -2.793 1.00 88.19 88 GLU A N 1
ATOM 637 C CA . GLU A 1 88 ? -7.982 -2.901 -1.949 1.00 88.19 88 GLU A CA 1
ATOM 638 C C . GLU A 1 88 ? -7.097 -2.105 -0.984 1.00 88.19 88 GLU A C 1
ATOM 640 O O . GLU A 1 88 ? -6.083 -2.601 -0.479 1.00 88.19 88 GLU A O 1
ATOM 645 N N . ASN A 1 89 ? -7.504 -0.868 -0.688 1.00 91.19 89 ASN A N 1
ATOM 646 C CA . ASN A 1 89 ? -6.871 -0.051 0.338 1.00 91.19 89 ASN A CA 1
ATOM 647 C C . ASN A 1 89 ? -7.416 -0.421 1.740 1.00 91.19 89 ASN A C 1
ATOM 649 O O . ASN A 1 89 ? -8.599 -0.192 1.999 1.00 91.19 89 ASN A O 1
ATOM 653 N N . PRO A 1 90 ? -6.576 -0.895 2.685 1.00 91.50 90 PRO A N 1
ATOM 654 C CA . PRO A 1 90 ? -6.980 -1.196 4.065 1.00 91.50 90 PRO A CA 1
ATOM 655 C C . PRO A 1 90 ? -7.580 -0.015 4.844 1.00 91.50 90 PRO A C 1
ATOM 657 O O . PRO A 1 90 ? -8.304 -0.222 5.820 1.00 91.50 90 PRO A O 1
ATOM 660 N N . ASP A 1 91 ? -7.285 1.225 4.444 1.00 88.94 91 ASP A N 1
ATOM 661 C CA . ASP A 1 91 ? -7.885 2.432 5.026 1.00 88.94 91 ASP A CA 1
ATOM 662 C C . ASP A 1 91 ? -9.259 2.791 4.443 1.00 88.94 91 ASP A C 1
ATOM 664 O O . ASP A 1 91 ? -9.920 3.705 4.942 1.00 88.94 91 ASP A O 1
ATOM 668 N N . GLY A 1 92 ? -9.710 2.045 3.435 1.00 87.38 92 GLY A N 1
ATOM 669 C CA . GLY A 1 92 ? -10.934 2.284 2.683 1.00 87.38 92 GLY A CA 1
ATOM 670 C C . GLY A 1 92 ? -10.681 2.979 1.343 1.00 87.38 92 GLY A C 1
ATOM 671 O O . GLY A 1 92 ? -9.723 3.738 1.169 1.00 87.38 92 GLY A O 1
ATOM 672 N N . GLY A 1 93 ? -11.569 2.718 0.383 1.00 87.25 93 GLY A N 1
ATOM 673 C CA . GLY A 1 93 ? -11.424 3.178 -0.998 1.00 87.25 93 GLY A CA 1
ATOM 674 C C . GLY A 1 93 ? -10.388 2.370 -1.783 1.00 87.25 93 GLY A C 1
ATOM 675 O O . GLY A 1 93 ? -10.092 1.224 -1.453 1.00 87.25 93 GLY A O 1
ATOM 676 N N . GLU A 1 94 ? -9.834 2.987 -2.822 1.00 90.31 94 GLU A N 1
ATOM 677 C CA . GLU A 1 94 ? -8.909 2.353 -3.767 1.00 90.31 94 GLU A CA 1
ATOM 678 C C . GLU A 1 94 ? -7.567 3.093 -3.794 1.00 90.31 94 GLU A C 1
ATOM 680 O O . GLU A 1 94 ? -7.470 4.276 -3.439 1.00 90.31 94 GLU A O 1
ATOM 685 N N . TYR A 1 95 ? -6.513 2.401 -4.225 1.00 92.94 95 TYR A N 1
ATOM 686 C CA . TYR A 1 95 ? -5.271 3.076 -4.586 1.00 92.94 95 TYR A CA 1
ATOM 687 C C . TYR A 1 95 ? -5.446 3.835 -5.900 1.00 92.94 95 TYR A C 1
ATOM 689 O O . TYR A 1 95 ? -6.200 3.443 -6.782 1.00 92.94 95 TYR A O 1
ATOM 697 N N . HIS A 1 96 ? -4.691 4.914 -6.069 1.00 93.19 96 HIS A N 1
ATOM 698 C CA . HIS A 1 96 ? -4.636 5.616 -7.341 1.00 93.19 96 HIS A CA 1
ATOM 699 C C . HIS A 1 96 ? -3.905 4.773 -8.381 1.00 93.19 96 HIS A C 1
ATOM 701 O O . HIS A 1 96 ? -2.692 4.591 -8.270 1.00 93.19 96 HIS A O 1
ATOM 707 N N . GLU A 1 97 ? -4.619 4.336 -9.415 1.00 90.69 97 GLU A N 1
ATOM 708 C CA . GLU A 1 97 ? -4.103 3.430 -10.448 1.00 90.69 97 GLU A CA 1
ATOM 709 C C . GLU A 1 97 ? -2.893 4.000 -11.219 1.00 90.69 97 GLU A C 1
ATOM 711 O O . GLU A 1 97 ? -1.999 3.260 -11.622 1.00 90.69 97 GLU A O 1
ATOM 716 N N . THR A 1 98 ? -2.834 5.323 -11.418 1.00 90.88 98 THR A N 1
ATOM 717 C CA . THR A 1 98 ? -1.764 5.993 -12.186 1.00 90.88 98 THR A CA 1
ATOM 718 C C . THR A 1 98 ? -0.632 6.539 -11.318 1.00 90.88 98 THR A C 1
ATOM 720 O O . THR A 1 98 ? 0.514 6.605 -11.762 1.00 90.88 98 THR A O 1
ATOM 723 N N . SER A 1 99 ? -0.934 6.931 -10.079 1.00 92.44 99 SER A N 1
ATOM 724 C CA . SER A 1 99 ? 0.060 7.460 -9.135 1.00 92.44 99 SER A CA 1
ATOM 725 C C . SER A 1 99 ? 0.764 6.353 -8.352 1.00 92.44 99 SER A C 1
ATOM 727 O O . SER A 1 99 ? 1.915 6.528 -7.945 1.00 92.44 99 SER A O 1
ATOM 729 N N . SER A 1 100 ? 0.091 5.218 -8.144 1.00 95.12 100 SER A N 1
ATOM 730 C CA . SER A 1 100 ? 0.703 4.016 -7.582 1.00 95.12 100 SER A CA 1
ATOM 731 C C . SER A 1 100 ? 1.499 3.317 -8.671 1.00 95.12 100 SER A C 1
ATOM 733 O O . SER A 1 100 ? 0.975 3.002 -9.738 1.00 95.12 100 SER A O 1
ATOM 735 N N . LYS A 1 101 ? 2.793 3.123 -8.429 1.00 95.94 101 LYS A N 1
ATOM 736 C CA . LYS A 1 101 ? 3.727 2.662 -9.456 1.00 95.94 101 LYS A CA 1
ATOM 737 C C . LYS A 1 101 ? 4.934 1.946 -8.878 1.00 95.94 101 LYS A C 1
ATOM 739 O O . LYS A 1 101 ? 5.329 2.175 -7.734 1.00 95.94 101 LYS A O 1
ATOM 744 N N . VAL A 1 102 ? 5.540 1.105 -9.704 1.00 96.25 102 VAL A N 1
ATOM 745 C CA . VAL A 1 102 ? 6.854 0.512 -9.478 1.00 96.25 102 VAL A CA 1
ATOM 746 C C . VAL A 1 102 ? 7.830 1.118 -10.475 1.00 96.25 102 VAL A C 1
ATOM 748 O O . VAL A 1 102 ? 7.609 1.055 -11.681 1.00 96.25 102 VAL A O 1
ATOM 751 N N . VAL A 1 103 ? 8.922 1.691 -9.980 1.00 95.75 103 VAL A N 1
ATOM 752 C CA . VAL A 1 103 ? 10.005 2.202 -10.820 1.00 95.75 103 VAL A CA 1
ATOM 753 C C . VAL A 1 103 ? 11.100 1.148 -10.918 1.00 95.75 103 VAL A C 1
ATOM 755 O O . VAL A 1 103 ? 11.557 0.605 -9.907 1.00 95.75 103 VAL A O 1
ATOM 758 N N . VAL A 1 104 ? 11.516 0.858 -12.148 1.00 94.00 104 VAL A N 1
ATOM 759 C CA . VAL A 1 104 ? 12.568 -0.117 -12.447 1.00 94.00 104 VAL A CA 1
ATOM 760 C C . VAL A 1 104 ? 13.902 0.609 -12.559 1.00 94.00 104 VAL A C 1
ATOM 762 O O . VAL A 1 104 ? 14.090 1.441 -13.440 1.00 94.00 104 VAL A O 1
ATOM 765 N N . GLY A 1 105 ? 14.861 0.287 -11.701 1.00 91.69 105 GLY A N 1
ATOM 766 C CA . GLY A 1 105 ? 16.259 0.666 -11.876 1.00 91.69 105 GLY A CA 1
ATOM 767 C C . GLY A 1 105 ? 17.057 -0.481 -12.486 1.00 91.69 105 GLY A C 1
ATOM 768 O O . GLY A 1 105 ? 16.824 -1.648 -12.173 1.00 91.69 105 GLY A O 1
ATOM 769 N N . LYS A 1 106 ? 18.021 -0.170 -13.354 1.00 88.31 106 LYS A N 1
ATOM 770 C CA . LYS A 1 106 ? 18.942 -1.161 -13.917 1.00 88.31 106 LYS A CA 1
ATOM 771 C C . LYS A 1 106 ? 20.373 -0.641 -13.881 1.00 88.31 106 LYS A C 1
ATOM 773 O O . LYS A 1 106 ? 20.673 0.409 -14.441 1.00 88.31 106 LYS A O 1
ATOM 778 N N . ALA A 1 107 ? 21.263 -1.412 -13.263 1.00 87.19 107 ALA A N 1
ATOM 779 C CA . ALA A 1 107 ? 22.703 -1.172 -13.254 1.00 87.19 107 ALA A CA 1
ATOM 780 C C . ALA A 1 107 ? 23.421 -2.430 -13.766 1.00 87.19 107 ALA A C 1
ATOM 782 O O . ALA A 1 107 ? 23.582 -3.419 -13.045 1.00 87.19 107 ALA A O 1
ATOM 783 N N . GLY A 1 108 ? 23.803 -2.422 -15.047 1.00 84.38 108 GLY A N 1
ATOM 784 C CA . GLY A 1 108 ? 24.286 -3.621 -15.737 1.00 84.38 108 GLY A CA 1
ATOM 785 C C . GLY A 1 108 ? 23.189 -4.689 -15.824 1.00 84.38 108 GLY A C 1
ATOM 786 O O . GLY A 1 108 ? 22.126 -4.436 -16.390 1.00 84.38 108 GLY A O 1
ATOM 787 N N . ASN A 1 109 ? 23.430 -5.862 -15.229 1.00 82.56 109 ASN A N 1
ATOM 788 C CA . ASN A 1 109 ? 22.450 -6.956 -15.139 1.00 82.56 109 ASN A CA 1
ATOM 789 C C . ASN A 1 109 ? 21.619 -6.943 -13.845 1.00 82.56 109 ASN A C 1
ATOM 791 O O . ASN A 1 109 ? 20.753 -7.798 -13.670 1.00 82.56 109 ASN A O 1
ATOM 795 N N . ASN A 1 110 ? 21.869 -6.001 -12.934 1.00 86.69 110 ASN A N 1
ATOM 796 C CA . ASN A 1 110 ? 21.140 -5.925 -11.673 1.00 86.69 110 ASN A CA 1
ATOM 797 C C . ASN A 1 110 ? 19.907 -5.036 -11.828 1.00 86.69 110 ASN A C 1
ATOM 799 O O . ASN A 1 110 ? 20.037 -3.861 -12.178 1.00 86.69 110 ASN A O 1
ATOM 803 N N . TYR A 1 111 ? 18.733 -5.595 -11.529 1.00 89.88 111 TYR A N 1
ATOM 804 C CA . TYR A 1 111 ? 17.472 -4.861 -11.486 1.00 89.88 111 TYR A CA 1
ATOM 805 C C . TYR A 1 111 ? 17.115 -4.482 -10.047 1.00 89.88 111 TYR A C 1
ATOM 807 O O . TYR A 1 111 ? 17.170 -5.314 -9.139 1.00 89.88 111 TYR A O 1
ATOM 815 N N . THR A 1 112 ? 16.704 -3.236 -9.851 1.00 93.06 112 THR A N 1
ATOM 816 C CA . THR A 1 112 ? 16.106 -2.730 -8.617 1.00 93.06 112 THR A CA 1
ATOM 817 C C . THR A 1 112 ? 14.662 -2.323 -8.885 1.00 93.06 112 THR A C 1
ATOM 819 O O . THR A 1 112 ? 14.334 -1.827 -9.957 1.00 93.06 112 THR A O 1
ATOM 822 N N . TYR A 1 113 ? 13.785 -2.553 -7.911 1.00 95.62 113 TYR A N 1
ATOM 823 C CA . TYR A 1 113 ? 12.360 -2.246 -8.019 1.00 95.62 113 TYR A CA 1
ATOM 824 C C . TYR A 1 113 ? 11.954 -1.448 -6.790 1.00 95.62 113 TYR A C 1
ATOM 826 O O . TYR A 1 113 ? 12.108 -1.940 -5.668 1.00 95.62 113 TYR A O 1
ATOM 834 N N . THR A 1 114 ? 11.468 -0.229 -6.997 1.00 95.81 114 THR A N 1
ATOM 835 C CA . THR A 1 114 ? 10.981 0.648 -5.929 1.00 95.81 114 THR A CA 1
ATOM 836 C C . THR A 1 114 ? 9.498 0.915 -6.109 1.00 95.81 114 THR A C 1
ATOM 838 O O . THR A 1 114 ? 9.069 1.326 -7.181 1.00 95.81 114 THR A O 1
ATOM 841 N N . VAL A 1 115 ? 8.708 0.684 -5.063 1.00 96.50 115 VAL A N 1
ATOM 842 C CA . VAL A 1 115 ? 7.256 0.873 -5.084 1.00 96.50 115 VAL A CA 1
ATOM 843 C C . VAL A 1 115 ? 6.844 2.169 -4.406 1.00 96.50 115 VAL A C 1
ATOM 845 O O . VAL A 1 115 ? 7.368 2.522 -3.346 1.00 96.50 115 VAL A O 1
ATOM 848 N N . THR A 1 116 ? 5.873 2.837 -5.018 1.00 96.38 116 THR A N 1
ATOM 849 C CA . THR A 1 116 ? 5.120 3.951 -4.453 1.00 96.38 116 THR A CA 1
ATOM 850 C C . THR A 1 116 ? 3.637 3.595 -4.486 1.00 96.38 116 THR A C 1
ATOM 852 O O . THR A 1 116 ? 3.120 3.247 -5.545 1.00 96.38 116 THR A O 1
ATOM 855 N N . LEU A 1 117 ? 2.964 3.680 -3.338 1.00 95.12 117 LEU A N 1
ATOM 856 C CA . LEU A 1 117 ? 1.515 3.506 -3.211 1.00 95.12 117 LEU A CA 1
ATOM 857 C C . LEU A 1 117 ? 0.888 4.830 -2.789 1.00 95.12 117 LEU A C 1
ATOM 859 O O . LEU A 1 117 ? 1.335 5.449 -1.820 1.00 95.12 117 LEU A O 1
ATOM 863 N N . VAL A 1 118 ? -0.156 5.247 -3.498 1.00 95.06 118 VAL A N 1
ATOM 864 C CA . VAL A 1 118 ? -0.884 6.493 -3.234 1.00 95.06 118 VAL A CA 1
ATOM 865 C C . VAL A 1 118 ? -2.367 6.171 -3.126 1.00 95.06 118 VAL A C 1
ATOM 867 O O . VAL A 1 118 ? -2.905 5.489 -3.991 1.00 95.06 118 VAL A O 1
ATOM 870 N N . ALA A 1 119 ? -3.032 6.668 -2.088 1.00 92.31 119 ALA A N 1
ATOM 871 C CA . ALA A 1 119 ? -4.471 6.528 -1.888 1.00 92.31 119 ALA A CA 1
ATOM 872 C C . ALA A 1 119 ? -5.061 7.883 -1.476 1.00 92.31 119 ALA A C 1
ATOM 874 O O . ALA A 1 119 ? -4.588 8.523 -0.531 1.00 92.31 119 ALA A O 1
ATOM 875 N N . GLY A 1 120 ? -6.064 8.361 -2.216 1.00 87.75 120 GLY A N 1
ATOM 876 C CA . GLY A 1 120 ? -6.500 9.755 -2.125 1.00 87.75 120 GLY A CA 1
ATOM 877 C C . GLY A 1 120 ? -5.321 10.731 -2.275 1.00 87.75 120 GLY A C 1
ATOM 878 O O . GLY A 1 120 ? -4.372 10.518 -3.027 1.00 87.75 120 GLY A O 1
ATOM 879 N N . SER A 1 121 ? -5.310 11.789 -1.468 1.00 84.62 121 SER A N 1
ATOM 880 C CA . SER A 1 121 ? -4.197 12.752 -1.451 1.00 84.62 121 SER A CA 1
ATOM 881 C C . SER A 1 121 ? -2.958 12.275 -0.674 1.00 84.62 121 SER A C 1
ATOM 883 O O . SER A 1 121 ? -2.023 13.056 -0.495 1.00 84.62 121 SER A O 1
ATOM 885 N N . LYS A 1 122 ? -2.937 11.034 -0.163 1.00 89.44 122 LYS A N 1
ATOM 886 C CA . LYS A 1 122 ? -1.867 10.519 0.703 1.00 89.44 122 LYS A CA 1
ATOM 887 C C . LYS A 1 122 ? -0.952 9.557 -0.046 1.00 89.44 122 LYS A C 1
ATOM 889 O O . LYS A 1 122 ? -1.398 8.608 -0.683 1.00 89.44 122 LYS A O 1
ATOM 894 N N . THR A 1 123 ? 0.356 9.766 0.091 1.00 93.00 123 THR A N 1
ATOM 895 C CA . THR A 1 123 ? 1.359 8.772 -0.313 1.00 93.00 123 THR A CA 1
ATOM 896 C C . THR A 1 123 ? 1.609 7.831 0.854 1.00 93.00 123 THR A C 1
ATOM 898 O O . THR A 1 123 ? 2.247 8.237 1.823 1.00 93.00 123 THR A O 1
ATOM 901 N N . ILE A 1 124 ? 1.113 6.600 0.743 1.00 93.75 124 ILE A N 1
ATOM 902 C CA . ILE A 1 124 ? 1.163 5.571 1.788 1.00 93.75 124 ILE A CA 1
ATOM 903 C C . ILE A 1 124 ? 2.567 4.974 1.905 1.00 93.75 124 ILE A C 1
ATOM 905 O O . ILE A 1 124 ? 3.110 4.823 2.996 1.00 93.75 124 ILE A O 1
ATOM 909 N N . ILE A 1 125 ? 3.181 4.663 0.761 1.00 95.06 125 ILE A N 1
ATOM 910 C CA . ILE A 1 125 ? 4.563 4.182 0.661 1.00 95.06 125 ILE A CA 1
ATOM 911 C C . ILE A 1 125 ? 5.239 4.981 -0.440 1.00 95.06 125 ILE A C 1
ATOM 913 O O . ILE A 1 125 ? 4.666 5.154 -1.512 1.00 95.06 125 ILE A O 1
ATOM 917 N N . ASN A 1 126 ? 6.456 5.461 -0.188 1.00 95.75 126 ASN A N 1
ATOM 918 C CA . ASN A 1 126 ? 7.189 6.299 -1.131 1.00 95.75 126 ASN A CA 1
ATOM 919 C C . ASN A 1 126 ? 8.545 5.685 -1.497 1.00 95.75 126 ASN A C 1
ATOM 921 O O . ASN A 1 126 ? 9.483 5.713 -0.693 1.00 95.75 126 ASN A O 1
ATOM 925 N N . GLY A 1 127 ? 8.638 5.142 -2.712 1.00 93.44 127 GLY A N 1
ATOM 926 C CA . GLY A 1 127 ? 9.888 4.724 -3.342 1.00 93.44 127 GLY A CA 1
ATOM 927 C C . GLY A 1 127 ? 10.704 3.710 -2.540 1.00 93.44 127 GLY A C 1
ATOM 928 O O . GLY A 1 127 ? 11.905 3.907 -2.359 1.00 93.44 127 GLY A O 1
ATOM 929 N N . LYS A 1 128 ? 10.085 2.634 -2.041 1.00 96.00 128 LYS A N 1
ATOM 930 C CA . LYS A 1 128 ? 10.771 1.612 -1.223 1.00 96.00 128 LYS A CA 1
ATOM 931 C C . LYS A 1 128 ? 11.014 0.314 -1.978 1.00 96.00 128 LYS A C 1
ATOM 933 O O . LYS A 1 128 ? 10.185 -0.108 -2.772 1.00 96.00 128 LYS A O 1
ATOM 938 N N . GLN A 1 129 ? 12.140 -0.350 -1.725 1.00 93.94 129 GLN A N 1
ATOM 939 C CA . GLN A 1 129 ? 12.369 -1.709 -2.225 1.00 93.94 129 GLN A CA 1
ATOM 940 C C . GLN A 1 129 ? 11.692 -2.739 -1.323 1.00 93.94 129 GLN A C 1
ATOM 942 O O . GLN A 1 129 ? 11.475 -2.483 -0.143 1.00 93.94 129 GLN A O 1
ATOM 947 N N . ALA A 1 130 ? 11.472 -3.955 -1.831 1.00 91.75 130 ALA A N 1
ATOM 948 C CA . ALA A 1 130 ? 10.834 -5.041 -1.075 1.00 91.75 130 ALA A CA 1
ATOM 949 C C . ALA A 1 130 ? 11.466 -5.299 0.312 1.00 91.75 130 ALA A C 1
ATOM 951 O O . ALA A 1 130 ? 10.758 -5.559 1.277 1.00 91.75 130 ALA A O 1
ATOM 952 N N . ARG A 1 131 ? 12.795 -5.171 0.429 1.00 90.81 131 ARG A N 1
ATOM 953 C CA . ARG A 1 131 ? 13.546 -5.341 1.691 1.00 90.81 131 ARG A CA 1
ATOM 954 C C . ARG A 1 131 ? 13.374 -4.195 2.698 1.00 90.81 131 ARG A C 1
ATOM 956 O O . ARG A 1 131 ? 13.709 -4.349 3.868 1.00 90.81 131 ARG A O 1
ATOM 963 N N . GLU A 1 132 ? 12.919 -3.040 2.228 1.00 91.69 132 GLU A N 1
ATOM 964 C CA . GLU A 1 132 ? 12.692 -1.829 3.022 1.00 91.69 132 GLU A CA 1
ATOM 965 C C . GLU A 1 132 ? 11.227 -1.714 3.468 1.00 91.69 132 GLU A C 1
ATOM 967 O O . GLU A 1 132 ? 10.898 -0.819 4.241 1.00 91.69 132 GLU A O 1
ATOM 972 N N . LEU A 1 133 ? 10.346 -2.608 3.000 1.00 92.12 133 LEU A N 1
ATOM 973 C CA . LEU A 1 133 ? 8.934 -2.617 3.365 1.00 92.12 133 LEU A CA 1
ATOM 974 C C . LEU A 1 133 ? 8.755 -3.153 4.787 1.00 92.12 133 LEU A C 1
ATOM 976 O O . LEU A 1 133 ? 8.762 -4.358 5.039 1.00 92.12 133 LEU A O 1
ATOM 980 N N . LYS A 1 134 ? 8.619 -2.215 5.716 1.00 92.81 134 LYS A N 1
ATOM 981 C CA . LYS A 1 134 ? 8.374 -2.410 7.143 1.00 92.81 134 LYS A CA 1
ATOM 982 C C . LYS A 1 134 ? 7.332 -1.391 7.619 1.00 92.81 134 LYS A C 1
ATOM 984 O O . LYS A 1 134 ? 7.067 -0.400 6.945 1.00 92.81 134 LYS A O 1
ATOM 989 N N . ARG A 1 135 ? 6.719 -1.617 8.784 1.00 90.38 135 ARG A N 1
ATOM 990 C CA . ARG A 1 135 ? 5.606 -0.780 9.282 1.00 90.38 135 ARG A CA 1
ATOM 991 C C . ARG A 1 135 ? 5.965 0.701 9.475 1.00 90.38 135 ARG A C 1
ATOM 993 O O . ARG A 1 135 ? 5.074 1.543 9.464 1.00 90.38 135 ARG A O 1
ATOM 1000 N N . ASP A 1 136 ? 7.240 1.027 9.668 1.00 90.94 136 ASP A N 1
ATOM 1001 C CA . ASP A 1 136 ? 7.751 2.394 9.825 1.00 90.94 136 ASP A CA 1
ATOM 1002 C C . ASP A 1 136 ? 7.754 3.199 8.520 1.00 90.94 136 ASP A C 1
ATOM 1004 O O . ASP A 1 136 ? 7.703 4.426 8.570 1.00 90.94 136 ASP A O 1
ATOM 1008 N N . VAL A 1 137 ? 7.770 2.533 7.359 1.00 91.00 137 VAL A N 1
ATOM 1009 C CA . VAL A 1 137 ? 7.714 3.222 6.060 1.00 91.00 137 VAL A CA 1
ATOM 1010 C C . VAL A 1 137 ? 6.290 3.510 5.587 1.00 91.00 137 VAL A C 1
ATOM 1012 O O . VAL A 1 137 ? 6.126 4.241 4.612 1.00 91.00 137 VAL A O 1
ATOM 1015 N N . VAL A 1 138 ? 5.284 2.931 6.251 1.00 91.44 138 VAL A N 1
ATOM 1016 C CA . VAL A 1 138 ? 3.868 3.155 5.951 1.00 91.44 138 VAL A CA 1
ATOM 1017 C C . VAL A 1 138 ? 3.392 4.387 6.709 1.00 91.44 138 VAL A C 1
ATOM 1019 O O . VAL A 1 138 ? 3.419 4.423 7.946 1.00 91.44 138 VAL A O 1
ATOM 1022 N N . THR A 1 139 ? 2.971 5.400 5.961 1.00 88.69 139 THR A N 1
ATOM 1023 C CA . THR A 1 139 ? 2.413 6.636 6.512 1.00 88.69 139 THR A CA 1
ATOM 1024 C C . THR A 1 139 ? 0.930 6.452 6.847 1.00 88.69 139 THR A C 1
ATOM 1026 O O . THR A 1 139 ? 0.228 5.690 6.185 1.00 88.69 139 THR A O 1
ATOM 1029 N N . ASN A 1 140 ? 0.474 7.137 7.901 1.00 68.62 140 ASN A N 1
ATOM 1030 C CA . ASN A 1 140 ? -0.937 7.195 8.306 1.00 68.62 140 ASN A CA 1
ATOM 1031 C C . ASN A 1 140 ? -1.638 8.414 7.690 1.00 68.62 140 ASN A C 1
ATOM 1033 O O . ASN A 1 140 ? -0.983 9.465 7.514 1.00 68.62 140 ASN A O 1
#

InterPro domains:
  IPR012902 Prokaryotic N-terminal methylation site [PF07963] (7-32)
  IPR012902 Prokaryotic N-terminal methylation site [PS00409] (10-30)
  IPR012902 Prokaryotic N-terminal methylation site [TIGR02532] (9-32)
  IPR045584 Pilin-like [SSF54523] (13-132)

Secondary structure (DSSP, 8-state):
----------PPPHHHH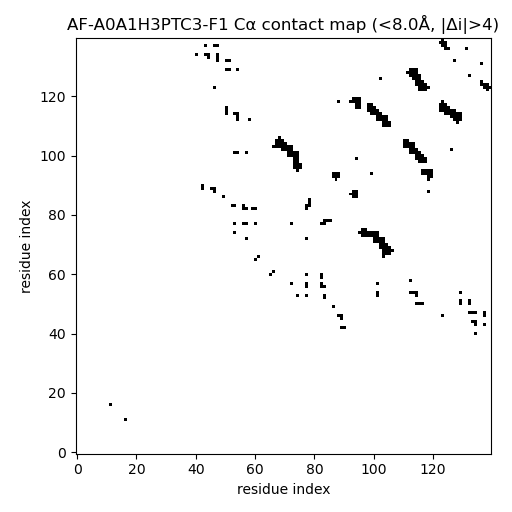HHHHHHHHHHHHHHSTTHHHHHHHHHHHHHHHHHHHHHHHHHHHHHHH---TT-EEEHHHHHHTTSSPPPBPTTSSBB-TTTSEEEEEEETTEEEEEEEEEETTEEEEEEE-GGG-SGGGS--

Mean predicted aligned error: 8.92 Å

Sequence (140 aa):
MLKKVLKNQQGLTLIELLVVVVILGIIAAIAIPSIGGLIDNAKKDAHIGNAQQMINSAKLLVASEGAPSGSEITLKNLEDSGYIEPVENPDGGEYHETSSKVVVGKAGNNYTYTVTLVAGSKTIINGKQARELKRDVVTN

Organism: NCBI:txid1503961

Radius of gyration: 27.88 Å; Cα contacts (8 Å, |Δi|>4): 179; chains: 1; bounding box: 86×39×67 Å

Solvent-accessible surface area (backbone atoms only — not comparable to full-atom values): 8183 Å² total; per-residue (Å²): 136,84,83,80,78,78,76,83,79,81,72,83,53,72,64,60,58,49,53,51,54,52,52,52,49,55,52,54,67,70,67,60,81,66,54,63,68,54,51,54,51,52,34,35,51,49,53,45,51,52,48,46,50,52,51,51,28,50,50,52,49,37,71,74,73,58,69,62,63,74,39,72,48,26,46,44,57,35,42,79,69,66,54,42,77,93,68,80,36,77,89,60,68,54,52,38,40,76,71,12,30,34,36,31,42,57,62,89,90,47,77,45,57,26,34,26,39,24,40,82,97,41,68,34,30,77,66,38,36,75,92,61,65,48,67,88,56,46,56,132

pLDDT: mean 88.6, std 9.29, range [47.41, 96.5]

Foldseek 3Di:
DDDPPPPPCPDDDPVVVVVVVVVVVVCVVVVPPPVVVVLLQVLLVLVLVVQVLQQVLVVVCCVVPNDDAFDKAFQLNSVVVVSDDQRARSVHDGWDRGQWTWGWHDDPPDIWIFTWTHDDPDTQADGHGNVRRDSVRGDD